Protein AF-A0A2N2IG81-F1 (afdb_monomer_lite)

Foldseek 3Di:
DQALPPPPDDDDDDPAAAEDDDQPWDKDFDQWDDPVDTDDDADDVGDDDKDKFFAPQLLQWLELDPPPTDGHCVVQVSLPRVNPRYRDLVSQQVHFPVVSPVVRHDHVPDPDDRTGSNSVVSSSRQRRIHIPVNIGGPDMGTD

Secondary structure (DSSP, 8-state):
---TT-TTS--PPPS--B--------EEEES-B-SS-BS----TT------EEE-GGGGGBSBSSSSS--B--HHHHTT-SS-SSB--HHHHHHSBGGGS-TTT-B-TT-SS---BHHHHHHHHHTTSEEETTTBB-SEEEE-

Radius of gyration: 17.75 Å; chains: 1; bounding box: 44×29×53 Å

pLDDT: mean 87.63, std 7.54, range [52.94, 96.69]

Structure (mmCIF, N/CA/C/O backbone):
data_AF-A0A2N2IG81-F1
#
_entry.id   AF-A0A2N2IG81-F1
#
loop_
_atom_site.group_PDB
_atom_site.id
_atom_site.type_symbol
_atom_site.label_atom_id
_atom_site.label_alt_id
_atom_site.label_comp_id
_atom_site.label_asym_id
_atom_site.label_entity_id
_atom_site.label_seq_id
_atom_site.pdbx_PDB_ins_code
_atom_site.Cartn_x
_atom_site.Cartn_y
_atom_site.Cartn_z
_atom_site.occupancy
_atom_site.B_iso_or_equiv
_atom_site.auth_seq_id
_atom_site.auth_comp_id
_atom_site.auth_asym_id
_atom_site.auth_atom_id
_atom_site.pdbx_PDB_model_num
ATOM 1 N N . THR A 1 1 ? 18.544 -12.019 -14.793 1.00 52.94 1 THR A N 1
ATOM 2 C CA . THR A 1 1 ? 17.739 -11.239 -13.840 1.00 52.94 1 THR A CA 1
ATOM 3 C C . THR A 1 1 ? 17.081 -10.150 -14.646 1.00 52.94 1 THR A C 1
ATOM 5 O O . THR A 1 1 ? 17.808 -9.383 -15.263 1.00 52.94 1 THR A O 1
ATOM 8 N N . ALA A 1 2 ? 15.756 -10.167 -14.773 1.00 64.81 2 ALA A N 1
ATOM 9 C CA . ALA A 1 2 ? 15.032 -9.052 -15.371 1.00 64.81 2 ALA A CA 1
ATOM 10 C C . ALA A 1 2 ? 15.057 -7.924 -14.334 1.00 64.81 2 ALA A C 1
ATOM 12 O O . ALA A 1 2 ? 14.356 -7.992 -13.335 1.00 64.81 2 ALA A O 1
ATOM 13 N N . ASP A 1 3 ? 15.986 -6.982 -14.477 1.00 76.81 3 ASP A N 1
ATOM 14 C CA . ASP A 1 3 ? 16.012 -5.789 -13.633 1.00 76.81 3 ASP A CA 1
ATOM 15 C C . ASP A 1 3 ? 14.983 -4.804 -14.210 1.00 76.81 3 ASP A C 1
ATOM 17 O O . ASP A 1 3 ? 15.117 -4.413 -15.372 1.00 76.81 3 ASP A O 1
ATOM 21 N N . PRO A 1 4 ? 13.935 -4.412 -13.468 1.00 78.25 4 PRO A N 1
ATOM 22 C CA . PRO A 1 4 ? 12.956 -3.440 -13.956 1.00 78.25 4 PRO A CA 1
ATOM 23 C C . PRO A 1 4 ? 13.548 -2.049 -14.204 1.00 78.25 4 PRO A C 1
ATOM 25 O O . PRO A 1 4 ? 12.948 -1.261 -14.928 1.00 78.25 4 PRO A O 1
ATOM 28 N N . ALA A 1 5 ? 14.727 -1.744 -13.658 1.00 74.94 5 ALA A N 1
ATOM 29 C CA . ALA A 1 5 ? 15.460 -0.523 -13.969 1.00 74.94 5 ALA A CA 1
ATOM 30 C C . ALA A 1 5 ? 16.376 -0.651 -15.203 1.00 74.94 5 ALA A C 1
ATOM 32 O O . ALA A 1 5 ? 17.011 0.339 -15.577 1.00 74.94 5 ALA A O 1
ATOM 33 N N . ASP A 1 6 ? 16.474 -1.828 -15.837 1.00 81.62 6 ASP A N 1
ATOM 34 C CA . ASP A 1 6 ? 17.322 -2.028 -17.014 1.00 81.62 6 ASP A CA 1
ATOM 35 C C . ASP A 1 6 ? 16.766 -1.245 -18.219 1.00 81.62 6 ASP A C 1
ATOM 37 O O . ASP A 1 6 ? 15.700 -1.585 -18.736 1.00 81.62 6 ASP A O 1
ATOM 41 N N . PRO A 1 7 ? 17.485 -0.231 -18.741 1.00 76.69 7 PRO A N 1
ATOM 42 C CA . PRO A 1 7 ? 17.032 0.526 -19.905 1.00 76.69 7 PRO A CA 1
ATOM 43 C C . PRO A 1 7 ? 16.977 -0.312 -21.192 1.00 76.69 7 PRO A C 1
ATOM 45 O O . PRO A 1 7 ? 16.410 0.141 -22.186 1.00 76.69 7 PRO A O 1
ATOM 48 N N . ALA A 1 8 ? 17.596 -1.497 -21.214 1.00 83.00 8 ALA A N 1
ATOM 49 C CA . ALA A 1 8 ? 17.497 -2.446 -22.316 1.00 83.00 8 ALA A CA 1
ATOM 50 C C . ALA A 1 8 ? 16.248 -3.339 -22.228 1.00 83.00 8 ALA A C 1
ATOM 52 O O . ALA A 1 8 ? 15.935 -4.016 -23.214 1.00 83.00 8 ALA A O 1
ATOM 53 N N . ARG A 1 9 ? 15.525 -3.344 -21.096 1.00 80.94 9 ARG A N 1
ATOM 54 C CA . ARG A 1 9 ? 14.264 -4.079 -20.961 1.00 80.94 9 ARG A CA 1
ATOM 55 C C . ARG A 1 9 ? 13.219 -3.455 -21.897 1.00 80.94 9 ARG A C 1
ATOM 57 O O . ARG A 1 9 ? 12.996 -2.243 -21.845 1.00 80.94 9 ARG A O 1
ATOM 64 N N . PRO A 1 10 ? 12.582 -4.239 -22.783 1.00 80.50 10 PRO A N 1
ATOM 65 C CA . PRO A 1 10 ? 11.546 -3.711 -23.658 1.00 80.50 10 PRO A CA 1
ATOM 66 C C . PRO A 1 10 ? 10.343 -3.249 -22.830 1.00 80.50 10 PRO A C 1
ATOM 68 O O . PRO A 1 10 ? 9.830 -3.990 -21.998 1.00 80.50 10 PRO A O 1
ATOM 71 N N . CYS A 1 11 ? 9.869 -2.025 -23.073 1.00 79.56 11 CYS A N 1
ATOM 72 C CA . CYS A 1 11 ? 8.620 -1.561 -22.480 1.00 79.56 11 CYS A CA 1
ATOM 73 C C . CYS A 1 11 ? 7.440 -2.240 -23.183 1.00 79.56 11 CYS A C 1
ATOM 75 O O . CYS A 1 11 ? 7.124 -1.908 -24.330 1.00 79.56 11 CYS A O 1
ATOM 77 N N . THR A 1 12 ? 6.773 -3.151 -22.482 1.00 81.88 12 THR A N 1
ATOM 78 C CA . THR A 1 12 ? 5.536 -3.786 -22.940 1.00 81.88 12 THR A CA 1
ATOM 79 C C . THR A 1 12 ? 4.352 -3.151 -22.219 1.00 81.88 12 THR A C 1
ATOM 81 O O . THR A 1 12 ? 4.376 -2.953 -21.009 1.00 81.88 12 THR A O 1
ATOM 84 N N . ALA A 1 13 ? 3.310 -2.782 -22.964 1.00 83.81 13 ALA A N 1
ATOM 85 C CA . ALA A 1 13 ? 2.102 -2.240 -22.356 1.00 83.81 13 ALA A CA 1
ATOM 86 C C . ALA A 1 13 ? 1.301 -3.363 -21.681 1.00 83.81 13 ALA A C 1
ATOM 88 O O . ALA A 1 13 ? 0.878 -4.298 -22.359 1.00 83.81 13 ALA A O 1
ATOM 89 N N . ALA A 1 14 ? 1.035 -3.224 -20.383 1.00 85.38 14 ALA A N 1
ATOM 90 C CA . ALA A 1 14 ? 0.070 -4.045 -19.660 1.00 85.38 14 ALA A CA 1
ATOM 91 C C . ALA A 1 14 ? -1.278 -3.310 -19.590 1.00 85.38 14 ALA A C 1
ATOM 93 O O . ALA A 1 14 ? -1.349 -2.159 -19.154 1.00 85.38 14 ALA A O 1
ATOM 94 N N . SER A 1 15 ? -2.352 -3.950 -20.056 1.00 85.94 15 SER A N 1
ATOM 95 C CA . SER A 1 15 ? -3.722 -3.416 -19.948 1.00 85.94 15 SER A CA 1
ATOM 96 C C . SER A 1 15 ? -4.460 -3.904 -18.704 1.00 85.94 15 SER A C 1
ATOM 98 O O . SER A 1 15 ? -5.482 -3.332 -18.332 1.00 85.94 15 SER A O 1
ATOM 100 N N . GLU A 1 16 ? -3.957 -4.974 -18.101 1.00 89.06 16 GLU A N 1
ATOM 101 C CA . GLU A 1 16 ? -4.470 -5.621 -16.904 1.00 89.06 16 GLU A CA 1
ATOM 102 C C . GLU A 1 16 ? -3.281 -6.168 -16.117 1.00 89.06 16 GLU A C 1
ATOM 104 O O . GLU A 1 16 ? -2.205 -6.382 -16.675 1.00 89.06 16 GLU A O 1
ATOM 109 N N . LEU A 1 17 ? -3.490 -6.327 -14.820 1.00 88.25 17 LEU A N 1
ATOM 110 C CA . LEU A 1 17 ? -2.533 -6.852 -13.871 1.00 88.25 17 LEU A CA 1
ATOM 111 C C . LEU A 1 17 ? -3.342 -7.532 -12.774 1.00 88.25 17 LEU A C 1
ATOM 113 O O . LEU A 1 17 ? -4.301 -6.935 -12.264 1.00 88.25 17 LEU A O 1
ATOM 117 N N . SER A 1 18 ? -2.954 -8.734 -12.391 1.00 94.25 18 SER A N 1
ATOM 118 C CA . SER A 1 18 ? -3.561 -9.448 -11.277 1.00 94.25 18 SER A CA 1
ATOM 119 C C . SER A 1 18 ? -2.557 -9.694 -10.161 1.00 94.25 18 SER A C 1
ATOM 121 O O . SER A 1 18 ? -1.342 -9.586 -10.311 1.00 94.25 18 SER A O 1
ATOM 123 N N . ALA A 1 19 ? -3.109 -9.883 -8.969 1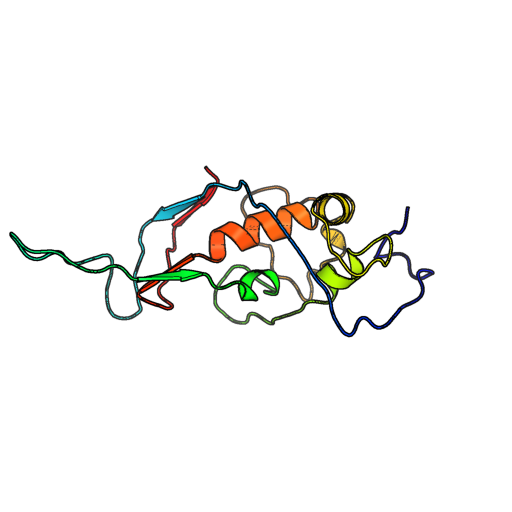.00 92.69 19 ALA A N 1
ATOM 124 C CA . ALA A 1 19 ? -2.355 -10.147 -7.764 1.00 92.69 19 ALA A CA 1
ATOM 125 C C . ALA A 1 19 ? -3.246 -10.923 -6.796 1.00 92.69 19 ALA A C 1
ATOM 127 O O . ALA A 1 19 ? -4.357 -10.493 -6.464 1.00 92.69 19 ALA A O 1
ATOM 128 N N . ALA A 1 20 ? -2.735 -12.044 -6.298 1.00 93.12 20 ALA A N 1
ATOM 129 C CA . ALA A 1 20 ? -3.355 -12.832 -5.242 1.00 93.12 20 ALA A CA 1
ATOM 130 C C . ALA A 1 20 ? -2.387 -12.943 -4.060 1.00 93.12 20 ALA A C 1
ATOM 132 O O . ALA A 1 20 ? -1.659 -13.923 -3.909 1.00 93.12 20 ALA A O 1
ATOM 133 N N . TRP A 1 21 ? -2.346 -11.901 -3.228 1.00 91.12 21 TRP A N 1
ATOM 134 C CA . TRP A 1 21 ? -1.422 -11.837 -2.099 1.00 91.12 21 TRP A CA 1
ATOM 135 C C . TRP A 1 21 ? -2.083 -12.267 -0.796 1.00 91.12 21 TRP A C 1
ATOM 137 O O . TRP A 1 21 ? -3.043 -11.653 -0.328 1.00 91.12 21 TRP A O 1
ATOM 147 N N . GLU A 1 22 ? -1.492 -13.264 -0.147 1.00 89.88 22 GLU A N 1
ATOM 148 C CA . GLU A 1 22 ? -1.645 -13.434 1.292 1.00 89.88 22 GLU A CA 1
ATOM 149 C C . GLU A 1 22 ? -0.626 -12.524 1.981 1.00 89.88 22 GLU A C 1
ATOM 151 O O . GLU A 1 22 ? 0.580 -12.684 1.811 1.00 89.88 22 GLU A O 1
ATOM 156 N N . LEU A 1 23 ? -1.110 -11.537 2.736 1.00 82.06 23 LEU A N 1
ATOM 157 C CA . LEU A 1 23 ? -0.276 -10.544 3.414 1.00 82.06 23 LEU A CA 1
ATOM 158 C C . LEU A 1 23 ? -0.268 -10.841 4.923 1.00 82.06 23 LEU A C 1
ATOM 160 O O . LEU A 1 23 ? -1.105 -10.303 5.652 1.00 82.06 23 LEU A O 1
ATOM 164 N N . PRO A 1 24 ? 0.635 -11.703 5.431 1.00 78.19 24 PRO A N 1
ATOM 165 C CA . PRO A 1 24 ? 0.685 -12.086 6.840 1.00 78.19 24 PRO A CA 1
ATOM 166 C C . PRO A 1 24 ? 1.386 -11.008 7.681 1.00 78.19 24 PRO A C 1
ATOM 168 O O . PRO A 1 24 ? 2.302 -11.302 8.445 1.00 78.19 24 PRO A O 1
ATOM 171 N N . PHE A 1 25 ? 0.990 -9.747 7.514 1.00 79.19 25 PHE A N 1
ATOM 172 C CA . PHE A 1 25 ? 1.598 -8.595 8.176 1.00 79.19 25 PHE A CA 1
ATOM 173 C C . PHE A 1 25 ? 0.633 -8.071 9.238 1.00 79.19 25 PHE A C 1
ATOM 175 O O . PHE A 1 25 ? -0.170 -7.177 8.957 1.00 79.19 25 PHE A O 1
ATOM 182 N N . PRO A 1 26 ? 0.636 -8.660 10.448 1.00 82.75 26 PRO A N 1
ATOM 183 C CA . PRO A 1 26 ? -0.198 -8.159 11.520 1.00 82.75 26 PRO A CA 1
ATOM 184 C C . PRO A 1 26 ? 0.248 -6.738 11.874 1.00 82.75 26 PRO A C 1
ATOM 186 O O . PRO A 1 26 ? 1.434 -6.409 11.887 1.00 82.75 26 PRO A O 1
ATOM 189 N N . SER A 1 27 ? -0.723 -5.880 12.159 1.00 83.25 27 SER A N 1
ATOM 190 C CA . SER A 1 27 ? -0.469 -4.497 12.544 1.00 83.25 27 SER A CA 1
ATOM 191 C C . SER A 1 27 ? -1.423 -4.067 13.638 1.00 83.25 27 SER A C 1
ATOM 193 O O . SER A 1 27 ? -2.570 -4.522 13.692 1.00 83.25 27 SER A O 1
ATOM 195 N N . ARG A 1 28 ? -0.966 -3.141 14.470 1.00 87.25 28 ARG A N 1
ATOM 196 C CA . ARG A 1 28 ? -1.778 -2.456 15.464 1.00 87.25 28 ARG A CA 1
ATOM 197 C C . ARG A 1 28 ? -2.009 -1.016 15.032 1.00 87.25 28 ARG A C 1
ATOM 199 O O . ARG A 1 28 ? -1.110 -0.364 14.507 1.00 87.25 28 ARG A O 1
ATOM 206 N N . ALA A 1 29 ? -3.225 -0.543 15.277 1.00 86.62 29 ALA A N 1
ATOM 207 C CA . ALA A 1 29 ? -3.619 0.838 15.072 1.00 86.62 29 ALA A CA 1
ATOM 208 C C . ALA A 1 29 ? -4.203 1.403 16.373 1.00 86.62 29 ALA A C 1
ATOM 210 O O . ALA A 1 29 ? -5.016 0.738 17.017 1.00 86.62 29 ALA A O 1
ATOM 211 N N . ASP A 1 30 ? -3.803 2.618 16.742 1.00 88.75 30 ASP A N 1
ATOM 212 C CA . ASP A 1 30 ? -4.256 3.315 17.947 1.00 88.75 30 ASP A CA 1
ATOM 213 C C . ASP A 1 30 ? -4.610 4.780 17.651 1.00 88.75 30 ASP A C 1
ATOM 215 O O . ASP A 1 30 ? -4.273 5.339 16.603 1.00 88.75 30 ASP A O 1
ATOM 219 N N . GLY A 1 31 ? -5.341 5.402 18.583 1.00 89.31 31 GLY A N 1
ATOM 220 C CA . GLY A 1 31 ? -5.730 6.813 18.486 1.00 89.31 31 GLY A CA 1
ATOM 221 C C . GLY A 1 31 ? -6.722 7.117 17.359 1.00 89.31 31 GLY A C 1
ATOM 222 O O . GLY A 1 31 ? -6.768 8.247 16.880 1.00 89.31 31 GLY A O 1
ATOM 223 N N . CYS A 1 32 ? -7.481 6.117 16.903 1.00 91.25 32 CYS A N 1
ATOM 224 C CA . CYS A 1 32 ? -8.363 6.243 15.747 1.00 91.25 32 CYS A CA 1
ATOM 225 C C . CYS A 1 32 ? -9.449 7.314 15.927 1.00 91.25 32 CYS A C 1
ATOM 227 O O . CYS A 1 32 ? -10.046 7.442 17.000 1.00 91.25 32 CYS A O 1
ATOM 229 N N . GLY A 1 33 ? -9.748 8.043 14.855 1.00 91.62 33 GLY A N 1
ATOM 230 C CA . GLY A 1 33 ? -10.772 9.080 14.844 1.00 91.62 33 GLY A CA 1
ATOM 231 C C . GLY A 1 33 ? -11.151 9.528 13.437 1.00 91.62 33 GLY A C 1
ATOM 232 O O . GLY A 1 33 ? -10.536 9.141 12.446 1.00 91.62 33 GLY A O 1
ATOM 233 N N . THR A 1 34 ? -12.187 10.350 13.363 1.00 90.19 34 THR A N 1
ATOM 234 C CA . THR A 1 34 ? -12.592 11.091 12.166 1.00 90.19 34 THR A CA 1
ATOM 235 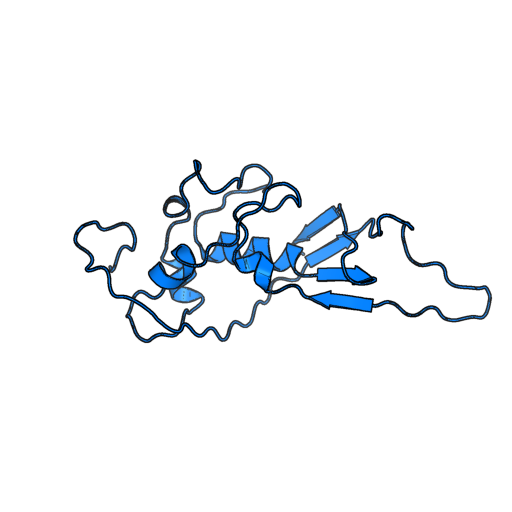C C . THR A 1 34 ? -12.365 12.587 12.397 1.00 90.19 34 THR A C 1
ATOM 237 O O . THR A 1 34 ? -11.975 13.004 13.487 1.00 90.19 34 THR A O 1
ATOM 240 N N . GLU A 1 35 ? -12.686 13.417 11.406 1.00 85.81 35 GLU A N 1
ATOM 241 C CA . GLU A 1 35 ? -12.735 14.880 11.569 1.00 85.81 35 GLU A CA 1
ATOM 242 C C . GLU A 1 35 ? -13.742 15.346 12.642 1.00 85.81 35 GLU A C 1
ATOM 244 O O . GLU A 1 35 ? -13.692 16.488 13.095 1.00 85.81 35 GLU A O 1
ATOM 249 N N . LEU A 1 36 ? -14.687 14.484 13.035 1.00 86.81 36 LEU A N 1
ATOM 250 C CA . LEU A 1 36 ? -15.793 14.830 13.930 1.00 86.81 36 LEU A CA 1
ATOM 251 C C . LEU A 1 36 ? -15.669 14.208 15.325 1.00 86.81 36 LEU A C 1
ATOM 253 O O . LEU A 1 36 ? -16.273 14.716 16.269 1.00 86.81 36 LEU A O 1
ATOM 257 N N . GLU A 1 37 ? -14.926 13.110 15.470 1.00 87.19 37 GLU A N 1
ATOM 258 C CA . GLU A 1 37 ? -14.872 12.346 16.719 1.00 87.19 37 GLU A CA 1
ATOM 259 C C . GLU A 1 37 ? -13.550 11.598 16.904 1.00 87.19 37 GLU A C 1
ATOM 261 O O . GLU A 1 37 ? -12.940 11.117 15.951 1.00 87.19 37 GLU A O 1
ATOM 266 N N . THR A 1 38 ? -13.123 11.455 18.158 1.00 88.25 38 THR A N 1
ATOM 267 C CA . THR A 1 38 ? -12.006 10.586 18.548 1.00 88.25 38 THR A CA 1
ATOM 268 C C . THR A 1 38 ? -12.548 9.346 19.248 1.00 88.25 38 THR A C 1
ATOM 270 O O . THR A 1 38 ? -13.271 9.454 20.240 1.00 88.25 38 THR A O 1
ATOM 273 N N . GLY A 1 39 ? -12.147 8.167 18.774 1.00 87.94 39 GLY A N 1
ATOM 274 C CA . GLY A 1 39 ? -12.559 6.880 19.324 1.00 87.94 39 GLY A CA 1
ATOM 275 C C . GLY A 1 39 ? -14.048 6.569 19.147 1.00 87.94 39 GLY A C 1
ATOM 276 O O . GLY A 1 39 ? -14.772 7.251 18.430 1.00 87.94 39 GLY A O 1
ATOM 277 N N . LEU A 1 40 ? -14.499 5.501 19.813 1.00 88.62 40 LEU A N 1
ATOM 278 C CA . LEU A 1 40 ? -15.875 5.005 19.751 1.00 88.62 40 LEU A CA 1
ATOM 279 C C . LEU A 1 40 ? -16.629 5.316 21.049 1.00 88.62 40 LEU A C 1
ATOM 281 O O . LEU A 1 40 ? -16.249 4.840 22.120 1.00 88.62 40 LEU A O 1
ATOM 285 N N . THR A 1 41 ? -17.750 6.030 20.951 1.00 89.31 41 THR A N 1
ATOM 286 C CA . THR A 1 41 ? -18.645 6.243 22.099 1.00 89.31 41 THR A CA 1
ATOM 287 C C . THR A 1 41 ? -19.601 5.061 22.264 1.00 89.31 41 THR A C 1
ATOM 289 O O . THR A 1 41 ? -20.431 4.805 21.394 1.00 89.31 41 THR A O 1
ATOM 292 N N . VAL A 1 42 ? -19.527 4.362 23.403 1.00 92.62 42 VAL A N 1
ATOM 293 C CA . VAL A 1 42 ? -20.445 3.264 23.757 1.00 92.62 42 VAL A CA 1
ATOM 294 C C . VAL A 1 42 ? -21.390 3.718 24.878 1.00 92.62 42 VAL A C 1
ATOM 296 O O . VAL A 1 42 ? -20.917 4.026 25.974 1.00 92.62 42 VAL A O 1
ATOM 299 N N . PRO A 1 43 ? -22.716 3.771 24.651 1.00 93.44 43 PRO A N 1
ATOM 300 C CA . PRO A 1 43 ? -23.673 4.132 25.696 1.00 93.44 43 PRO A CA 1
ATOM 301 C C . PRO A 1 43 ? -23.669 3.137 26.865 1.00 93.44 43 PRO A C 1
ATOM 303 O O . PRO A 1 43 ? -23.475 1.937 26.668 1.00 93.44 43 PRO A O 1
ATOM 306 N N . SER A 1 44 ? -23.952 3.613 28.082 1.00 96.44 44 SER A N 1
ATOM 307 C CA . SER A 1 44 ? -24.074 2.739 29.259 1.00 96.44 44 SER A CA 1
ATOM 308 C C . SER A 1 44 ? -25.178 1.696 29.056 1.00 96.44 44 SER A C 1
ATOM 310 O O . SER A 1 44 ? -26.319 2.046 28.755 1.00 96.44 44 SER A O 1
ATOM 312 N N . GLY A 1 45 ? -24.826 0.415 29.194 1.00 96.69 45 GLY A N 1
ATOM 313 C CA . GLY A 1 45 ? -25.730 -0.709 28.928 1.00 96.69 45 GLY A CA 1
ATOM 314 C C . GLY A 1 45 ? -26.091 -0.905 27.450 1.00 96.69 45 GLY A C 1
ATOM 315 O O . GLY A 1 45 ? -26.970 -1.710 27.151 1.00 96.69 45 GLY A O 1
ATOM 316 N N . GLY A 1 46 ? -25.449 -0.172 26.537 1.00 95.38 46 GLY A N 1
ATOM 317 C CA . GLY A 1 46 ? -25.703 -0.218 25.103 1.00 95.38 46 GLY A CA 1
ATOM 318 C C . GLY A 1 46 ? -24.566 -0.847 24.302 1.00 95.38 46 GLY A C 1
ATOM 319 O O . GLY A 1 46 ? -23.566 -1.328 24.831 1.00 95.38 46 GLY A O 1
ATOM 320 N N . THR A 1 47 ? -24.733 -0.808 22.985 1.00 95.56 47 THR A N 1
ATOM 321 C CA . THR A 1 47 ? -23.742 -1.240 21.997 1.00 95.56 47 THR A CA 1
ATOM 322 C C . THR A 1 47 ? -23.489 -0.110 21.011 1.00 95.56 47 THR A C 1
ATOM 324 O O . THR A 1 47 ? -24.407 0.651 20.705 1.00 95.56 47 THR A O 1
ATOM 327 N N . ALA A 1 48 ? -22.279 -0.041 20.464 1.00 92.00 48 ALA A N 1
ATOM 328 C CA . ALA A 1 48 ? -21.955 0.839 19.349 1.00 92.00 48 ALA A CA 1
ATOM 329 C C . ALA A 1 48 ? -21.425 0.012 18.176 1.00 92.00 48 ALA A C 1
ATOM 331 O O . ALA A 1 48 ? -20.730 -0.986 18.375 1.00 92.00 48 ALA A O 1
ATOM 332 N N . ALA A 1 49 ? -21.770 0.423 16.958 1.00 91.69 49 ALA A N 1
ATOM 333 C CA . ALA A 1 49 ? -21.244 -0.187 15.748 1.00 91.69 49 ALA A CA 1
ATOM 334 C C . ALA A 1 49 ? -19.928 0.491 15.349 1.00 91.69 49 ALA A C 1
ATOM 336 O O . ALA A 1 49 ? -19.811 1.716 15.389 1.00 91.69 49 ALA A O 1
ATOM 337 N N . VAL A 1 50 ? -18.959 -0.317 14.926 1.00 88.06 50 VAL A N 1
ATOM 338 C CA . VAL A 1 50 ? -17.720 0.151 14.299 1.00 88.06 50 VAL A CA 1
ATOM 339 C C . VAL A 1 50 ? -17.764 -0.243 12.835 1.00 88.06 50 VAL A C 1
ATOM 341 O O . VAL A 1 50 ? -18.020 -1.405 12.517 1.00 88.06 50 VAL A O 1
ATOM 344 N N . LYS A 1 51 ? -17.479 0.707 11.946 1.00 90.44 51 LYS A N 1
ATOM 345 C CA . LYS A 1 51 ? -17.183 0.412 10.547 1.00 90.44 51 LYS A CA 1
ATOM 346 C C . LYS A 1 51 ? -15.670 0.392 10.357 1.00 90.44 51 LYS A C 1
ATOM 348 O O . LYS A 1 51 ? -15.013 1.409 10.563 1.00 90.44 51 LYS A O 1
ATOM 353 N N . LEU A 1 52 ? -15.144 -0.757 9.947 1.00 89.19 52 LEU A N 1
ATOM 354 C CA . LEU A 1 52 ? -13.783 -0.881 9.431 1.00 89.19 52 LEU A CA 1
ATOM 355 C C . LEU A 1 52 ? -13.850 -0.882 7.905 1.00 89.19 52 LEU A C 1
ATOM 357 O O . LEU A 1 52 ? -14.618 -1.652 7.325 1.00 89.19 52 LEU A O 1
ATOM 361 N N . THR A 1 53 ? -13.065 -0.019 7.268 1.00 91.75 53 THR A N 1
ATOM 362 C CA . THR A 1 53 ? -12.953 0.058 5.805 1.00 91.75 53 THR A CA 1
ATOM 363 C C . THR A 1 53 ? -11.534 -0.295 5.393 1.00 91.75 53 THR A C 1
ATOM 365 O O . THR A 1 53 ? -10.586 0.119 6.054 1.00 91.75 53 THR A O 1
ATOM 368 N N . ILE A 1 54 ? -11.381 -1.044 4.304 1.00 89.25 54 ILE A N 1
ATOM 369 C CA . ILE A 1 54 ? -10.078 -1.370 3.719 1.00 89.25 54 ILE A CA 1
ATOM 370 C C . ILE A 1 54 ? -9.958 -0.638 2.384 1.00 89.25 54 ILE A C 1
ATOM 372 O O . ILE A 1 54 ? -10.777 -0.847 1.490 1.00 89.25 54 ILE A O 1
ATOM 376 N N . HIS A 1 55 ? -8.936 0.203 2.257 1.00 91.56 55 HIS A N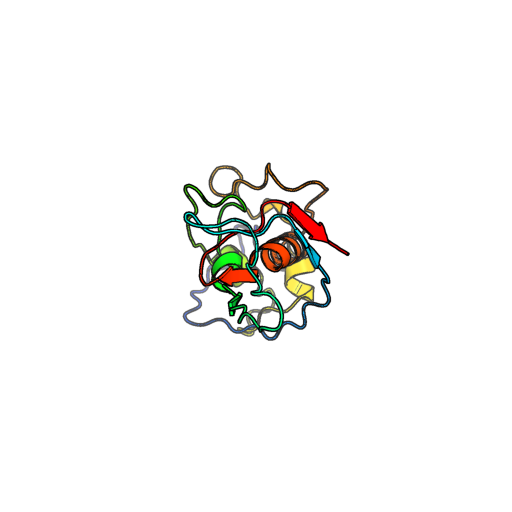 1
ATOM 377 C CA . HIS A 1 55 ? -8.651 0.991 1.060 1.00 91.56 55 HIS A CA 1
ATOM 378 C C . HIS A 1 55 ? -7.464 0.397 0.305 1.00 91.56 55 HIS A C 1
ATOM 380 O O . HIS A 1 55 ? -6.316 0.743 0.567 1.00 91.56 55 HIS A O 1
ATOM 386 N N . ALA A 1 56 ? -7.728 -0.522 -0.628 1.00 89.56 56 ALA A N 1
ATOM 387 C CA . ALA A 1 56 ? -6.669 -1.162 -1.415 1.00 89.56 56 ALA A CA 1
ATOM 388 C C . ALA A 1 56 ? -5.914 -0.179 -2.334 1.00 89.56 56 ALA A C 1
ATOM 390 O O . ALA A 1 56 ? -4.800 -0.470 -2.756 1.00 89.56 56 ALA A O 1
ATOM 391 N N . ASP A 1 57 ? -6.465 1.009 -2.612 1.00 91.31 57 ASP A N 1
ATOM 392 C CA . ASP A 1 57 ? -5.799 2.025 -3.434 1.00 91.31 57 ASP A CA 1
ATOM 393 C C . ASP A 1 57 ? -4.533 2.609 -2.789 1.00 91.31 57 ASP A C 1
ATOM 395 O O . ASP A 1 57 ? -3.725 3.227 -3.479 1.00 91.31 57 ASP A O 1
ATOM 399 N N . HIS A 1 58 ? -4.320 2.358 -1.497 1.00 91.31 58 HIS A N 1
ATOM 400 C CA . HIS A 1 58 ? -3.097 2.703 -0.774 1.00 91.31 58 HIS A CA 1
ATOM 401 C C . HIS A 1 58 ? -1.848 1.987 -1.301 1.00 91.31 58 HIS A C 1
ATOM 403 O O . HIS A 1 58 ? -0.751 2.520 -1.154 1.00 91.31 58 HIS A O 1
ATOM 409 N N . PHE A 1 59 ? -1.993 0.835 -1.968 1.00 92.00 59 PHE A N 1
ATOM 410 C CA . PHE A 1 59 ? -0.878 0.200 -2.684 1.00 92.00 59 PHE A CA 1
ATOM 411 C C . PHE A 1 59 ? -0.337 1.056 -3.832 1.00 92.00 59 PHE A C 1
ATOM 413 O O . PHE A 1 59 ? 0.742 0.779 -4.339 1.00 92.00 59 PHE A O 1
ATOM 420 N N . PHE A 1 60 ? -1.071 2.087 -4.253 1.00 93.19 60 PHE A N 1
ATOM 421 C CA . PHE A 1 60 ? -0.679 2.954 -5.359 1.00 93.19 60 PHE A CA 1
ATOM 422 C C . PHE A 1 60 ? -0.157 4.311 -4.883 1.00 93.19 60 PHE A C 1
ATOM 424 O O . PHE A 1 60 ? 0.144 5.169 -5.710 1.00 93.19 60 PHE A O 1
ATOM 431 N N . PHE A 1 61 ? -0.098 4.567 -3.574 1.00 93.31 61 PHE A N 1
ATOM 432 C CA . PHE A 1 61 ? 0.179 5.906 -3.062 1.00 93.31 61 PHE A CA 1
ATOM 433 C C . PHE A 1 61 ? 1.656 6.266 -3.154 1.00 93.31 61 PHE A C 1
ATOM 435 O O . PHE A 1 61 ? 2.537 5.539 -2.703 1.00 93.31 61 PHE A O 1
ATOM 442 N N . THR A 1 62 ? 1.931 7.472 -3.638 1.00 93.00 62 THR A N 1
ATOM 443 C CA . THR A 1 62 ? 3.293 8.012 -3.650 1.00 93.00 62 THR A CA 1
ATOM 444 C C . THR A 1 62 ? 3.811 8.426 -2.272 1.00 93.00 62 THR A C 1
ATOM 446 O O . THR A 1 62 ? 4.996 8.708 -2.138 1.00 93.00 62 THR A O 1
ATOM 449 N N . ALA A 1 63 ? 2.965 8.477 -1.242 1.00 89.00 63 ALA A N 1
ATOM 450 C CA . ALA A 1 63 ? 3.370 8.782 0.126 1.00 89.00 63 ALA A CA 1
ATOM 451 C C . ALA A 1 63 ? 2.434 8.116 1.141 1.00 89.00 63 ALA A C 1
ATOM 453 O O . ALA A 1 63 ? 1.253 7.908 0.868 1.00 89.00 63 ALA A O 1
ATOM 454 N N . PHE A 1 64 ? 2.941 7.847 2.346 1.00 82.06 64 PHE A N 1
ATOM 455 C CA . PHE A 1 64 ? 2.151 7.232 3.423 1.00 82.06 64 PHE A CA 1
ATOM 456 C C . PHE A 1 64 ? 1.439 8.243 4.335 1.00 82.06 64 PHE A C 1
ATOM 458 O O . PHE A 1 64 ? 0.656 7.848 5.199 1.00 82.06 64 PHE A O 1
ATOM 465 N N . ARG A 1 65 ? 1.668 9.551 4.141 1.00 72.38 65 ARG A N 1
ATOM 466 C CA . ARG A 1 65 ? 0.872 10.618 4.769 1.00 72.38 65 ARG A CA 1
ATOM 467 C C . ARG A 1 65 ? -0.234 11.098 3.832 1.00 72.38 65 ARG A C 1
ATOM 469 O O . ARG A 1 65 ? -0.040 11.206 2.631 1.00 72.38 65 ARG A O 1
ATOM 476 N N . HIS A 1 66 ? -1.387 11.427 4.414 1.00 64.38 66 HIS A N 1
ATOM 477 C CA . HIS A 1 66 ? -2.658 11.652 3.713 1.00 64.38 66 HIS A CA 1
ATOM 478 C C . HIS A 1 66 ? -2.746 12.918 2.834 1.00 64.38 66 HIS A C 1
ATOM 480 O O . HIS A 1 66 ? -3.784 13.153 2.219 1.00 64.38 66 HIS A O 1
ATOM 486 N N . THR A 1 67 ? -1.706 13.750 2.746 1.00 66.69 67 THR A N 1
ATOM 487 C CA . THR A 1 67 ? -1.748 14.993 1.961 1.00 66.69 67 THR A CA 1
ATOM 488 C C . THR A 1 67 ? -0.866 14.902 0.717 1.00 66.69 67 THR A C 1
ATOM 490 O O . THR A 1 67 ? 0.303 14.545 0.794 1.00 66.69 67 THR A O 1
ATOM 493 N N . GLY A 1 68 ? -1.427 15.255 -0.446 1.00 69.69 68 GLY A N 1
ATOM 494 C CA . GLY A 1 68 ? -0.668 15.362 -1.701 1.00 69.69 68 GLY A CA 1
ATOM 495 C C . GLY A 1 68 ? -0.312 14.036 -2.384 1.00 69.69 68 GLY A C 1
ATOM 496 O O . GLY A 1 68 ? 0.569 14.025 -3.241 1.00 69.69 68 GLY A O 1
ATOM 497 N N . VAL A 1 69 ? -0.980 12.931 -2.036 1.00 86.25 69 VAL A N 1
ATOM 498 C CA . VAL A 1 69 ? -0.734 11.617 -2.653 1.00 86.25 69 VAL A CA 1
ATOM 499 C C . VAL A 1 69 ? -1.203 11.571 -4.108 1.00 86.25 69 VAL A C 1
ATOM 501 O O . VAL A 1 69 ? -2.303 12.011 -4.445 1.00 86.25 69 VAL A O 1
ATOM 504 N N . THR A 1 70 ? -0.371 10.997 -4.975 1.00 92.06 70 THR A N 1
ATOM 505 C CA . THR A 1 70 ? -0.766 10.554 -6.318 1.00 92.06 70 THR A CA 1
ATOM 506 C C . THR A 1 70 ? -0.886 9.034 -6.311 1.00 92.06 70 THR A C 1
ATOM 508 O O . THR A 1 70 ? -0.194 8.365 -5.546 1.00 92.06 70 THR A O 1
ATOM 511 N N . ARG A 1 71 ? -1.774 8.489 -7.147 1.00 92.81 71 ARG A N 1
ATOM 512 C CA . ARG A 1 71 ? -1.919 7.043 -7.340 1.00 92.81 71 ARG A CA 1
ATOM 513 C C . ARG A 1 71 ? -1.167 6.618 -8.597 1.00 92.81 71 ARG A C 1
ATOM 515 O O . ARG A 1 71 ? -1.538 7.054 -9.685 1.00 92.81 71 ARG A O 1
ATOM 522 N N . LEU A 1 72 ? -0.131 5.798 -8.452 1.00 93.75 72 LEU A N 1
ATOM 523 C CA . LEU A 1 72 ? 0.683 5.255 -9.541 1.00 93.75 72 LEU A CA 1
ATOM 524 C C . LEU A 1 72 ? 0.778 3.735 -9.405 1.00 93.75 72 LEU A C 1
ATOM 526 O O . LEU A 1 72 ? 0.972 3.234 -8.307 1.00 93.75 72 LEU A O 1
ATOM 530 N N . VAL A 1 73 ? 0.687 3.013 -10.521 1.00 91.69 73 VAL A N 1
ATOM 531 C CA . VAL A 1 73 ? 0.738 1.537 -10.542 1.00 91.69 73 VAL A CA 1
ATOM 532 C C . VAL A 1 73 ? 1.940 0.989 -11.318 1.00 91.69 73 VAL A C 1
ATOM 534 O O . VAL A 1 73 ? 2.272 -0.179 -11.176 1.00 91.69 73 VAL A O 1
ATOM 537 N N . GLN A 1 74 ? 2.633 1.831 -12.097 1.00 91.06 74 GLN A N 1
ATOM 538 C CA . GLN A 1 74 ? 3.703 1.387 -13.002 1.00 91.06 74 GLN A CA 1
ATOM 539 C C . GLN A 1 74 ? 4.803 0.594 -12.284 1.00 91.06 74 GLN A C 1
ATOM 541 O O . GLN A 1 74 ? 5.236 -0.423 -12.792 1.00 91.06 74 GLN A O 1
ATOM 546 N N . HIS A 1 75 ? 5.189 1.001 -11.073 1.00 91.25 75 HIS A N 1
ATOM 547 C CA . HIS A 1 75 ? 6.206 0.297 -10.289 1.00 91.25 75 HIS A CA 1
ATOM 548 C C . HIS A 1 75 ? 5.798 -1.128 -9.883 1.00 91.25 75 HIS A C 1
ATOM 550 O O . HIS A 1 75 ? 6.668 -1.969 -9.699 1.00 91.25 75 HIS A O 1
ATOM 556 N N . LEU A 1 76 ? 4.496 -1.395 -9.735 1.00 92.44 76 LEU A N 1
ATOM 557 C CA . LEU A 1 76 ? 3.981 -2.745 -9.515 1.00 92.44 76 LEU A CA 1
ATOM 558 C C . LEU A 1 76 ? 3.964 -3.513 -10.838 1.00 92.44 76 LEU A C 1
ATOM 560 O O . LEU A 1 76 ? 4.447 -4.631 -10.879 1.00 92.44 76 LEU A O 1
ATOM 564 N N . ILE A 1 77 ? 3.491 -2.896 -11.925 1.00 92.50 77 ILE A N 1
ATOM 565 C CA . ILE A 1 77 ? 3.499 -3.516 -13.263 1.00 92.50 77 ILE A CA 1
ATOM 566 C C . ILE A 1 77 ? 4.916 -3.935 -13.666 1.00 92.50 77 ILE A C 1
ATOM 568 O O . ILE A 1 77 ? 5.121 -5.054 -14.111 1.00 92.50 77 ILE A O 1
ATOM 572 N N . ASP A 1 78 ? 5.907 -3.067 -13.473 1.00 91.69 78 ASP A N 1
ATOM 573 C CA . ASP A 1 78 ? 7.298 -3.369 -13.817 1.00 91.69 78 ASP A CA 1
ATOM 574 C C . ASP A 1 78 ? 7.881 -4.486 -12.934 1.00 91.69 78 ASP A C 1
ATOM 576 O O . ASP A 1 78 ? 8.886 -5.098 -13.303 1.00 91.69 78 ASP A O 1
ATOM 580 N N . ALA A 1 79 ? 7.262 -4.754 -11.779 1.00 93.81 79 ALA A N 1
ATOM 581 C CA . ALA A 1 79 ? 7.637 -5.840 -10.889 1.00 93.81 79 ALA A CA 1
ATOM 582 C C . ALA A 1 79 ? 7.102 -7.207 -11.329 1.00 93.81 79 ALA A C 1
ATOM 584 O O . ALA A 1 79 ? 7.524 -8.183 -10.736 1.00 93.81 79 ALA A O 1
ATOM 585 N N . ASP A 1 80 ? 6.244 -7.304 -12.345 1.00 93.62 80 ASP A N 1
ATOM 586 C CA . ASP A 1 80 ? 6.013 -8.564 -13.062 1.00 93.62 80 ASP A CA 1
ATOM 587 C C . ASP A 1 80 ? 7.271 -8.854 -13.902 1.00 93.62 80 ASP A C 1
ATOM 589 O O . ASP A 1 80 ? 7.547 -8.190 -14.908 1.00 93.62 80 ASP A O 1
ATOM 593 N N . LEU A 1 81 ? 8.138 -9.736 -13.403 1.00 91.75 81 LEU A N 1
ATOM 594 C CA . LEU A 1 81 ? 9.482 -9.963 -13.937 1.00 91.75 81 LEU A CA 1
ATOM 595 C C . LEU A 1 81 ? 9.516 -11.053 -15.002 1.00 91.75 81 LEU A C 1
ATOM 597 O O . LEU A 1 81 ? 10.460 -11.069 -15.802 1.00 91.75 81 LEU A O 1
ATOM 601 N N . ASP A 1 82 ? 8.554 -11.970 -14.986 1.00 91.06 82 ASP A N 1
ATOM 602 C CA . ASP A 1 82 ? 8.427 -13.027 -15.988 1.00 91.06 82 ASP A CA 1
ATOM 603 C C . ASP A 1 82 ? 7.345 -12.758 -17.048 1.00 91.06 82 ASP A C 1
ATOM 605 O O . ASP A 1 82 ? 7.285 -13.491 -18.040 1.00 91.06 82 ASP A O 1
ATOM 609 N N . GLU A 1 83 ? 6.638 -11.630 -16.928 1.00 90.19 83 GLU A N 1
ATOM 610 C CA . GLU A 1 83 ? 5.659 -11.101 -17.882 1.00 90.19 83 GLU A CA 1
ATOM 611 C C . GLU A 1 83 ? 4.443 -12.026 -18.056 1.00 90.19 83 GLU A C 1
ATOM 613 O O . GLU A 1 83 ? 3.880 -12.132 -19.154 1.00 90.19 83 GLU A O 1
ATOM 618 N N . ASP A 1 84 ? 4.042 -12.717 -16.985 1.00 91.31 84 ASP A N 1
ATOM 619 C CA . ASP A 1 84 ? 2.894 -13.626 -16.982 1.00 91.31 84 ASP A CA 1
ATOM 620 C C . ASP A 1 84 ? 1.554 -12.944 -16.633 1.00 91.31 84 ASP A C 1
ATOM 622 O O . ASP A 1 84 ? 0.487 -13.539 -16.835 1.00 91.31 84 ASP A O 1
ATOM 626 N N . GLY A 1 85 ? 1.593 -11.671 -16.224 1.00 92.00 85 GLY A N 1
ATOM 627 C CA . GLY A 1 85 ? 0.436 -10.849 -15.874 1.00 92.00 85 GLY A CA 1
ATOM 628 C C . GLY A 1 85 ? 0.010 -10.931 -14.404 1.00 92.00 85 GLY A C 1
ATOM 629 O O . GLY A 1 85 ? -0.918 -10.213 -14.014 1.00 92.00 85 GLY A O 1
ATOM 630 N N . GLU A 1 86 ? 0.666 -11.753 -13.585 1.00 95.00 86 GLU A N 1
ATOM 631 C CA . GLU A 1 86 ? 0.415 -11.916 -12.155 1.00 95.00 86 GLU A CA 1
ATOM 632 C C . GLU A 1 86 ? 1.608 -11.418 -11.334 1.00 95.00 86 GLU A C 1
ATOM 634 O O . GLU A 1 86 ? 2.680 -12.005 -11.342 1.00 95.00 86 GLU A O 1
ATOM 639 N N . ILE A 1 87 ? 1.413 -10.396 -10.500 1.00 94.94 87 ILE A N 1
ATOM 640 C CA . ILE A 1 87 ? 2.479 -9.988 -9.577 1.00 94.94 87 ILE A CA 1
ATOM 641 C C . ILE A 1 87 ? 2.509 -10.920 -8.380 1.00 94.94 87 ILE A C 1
ATOM 643 O O . ILE A 1 87 ? 1.566 -10.980 -7.577 1.00 94.94 87 ILE A O 1
ATOM 647 N N . THR A 1 88 ? 3.659 -11.531 -8.149 1.00 95.44 88 THR A N 1
ATOM 648 C CA . THR A 1 88 ? 3.930 -12.340 -6.966 1.00 95.44 88 THR A CA 1
ATOM 649 C C . THR A 1 88 ? 4.703 -11.566 -5.892 1.00 95.44 88 THR A C 1
ATOM 651 O O . THR A 1 88 ? 5.441 -10.614 -6.150 1.00 95.44 88 THR A O 1
ATOM 654 N N . LEU A 1 89 ? 4.596 -12.013 -4.634 1.00 94.94 89 LEU A N 1
ATOM 655 C CA . LEU A 1 89 ? 5.428 -11.466 -3.552 1.00 94.94 89 LEU A CA 1
ATOM 656 C C . LEU A 1 89 ? 6.927 -11.726 -3.777 1.00 94.94 89 LEU A C 1
ATOM 658 O O . LEU A 1 89 ? 7.750 -10.958 -3.289 1.00 94.94 89 LEU A O 1
ATOM 662 N N . ALA A 1 90 ? 7.279 -12.804 -4.488 1.00 95.12 90 ALA A N 1
ATOM 663 C CA . ALA A 1 90 ? 8.667 -13.154 -4.777 1.00 95.12 90 ALA A CA 1
ATOM 664 C C . ALA A 1 90 ? 9.307 -12.160 -5.750 1.00 95.12 90 ALA A C 1
ATOM 666 O O . ALA A 1 90 ? 10.465 -11.786 -5.573 1.00 95.12 90 ALA A O 1
ATOM 667 N N . GLU A 1 91 ? 8.555 -11.694 -6.741 1.00 96.00 91 GLU A N 1
ATOM 668 C CA . GLU A 1 91 ? 9.049 -10.680 -7.663 1.00 96.00 91 GLU A CA 1
ATOM 669 C C . GLU A 1 91 ? 9.161 -9.315 -6.992 1.00 96.00 91 GLU A C 1
ATOM 671 O O . GLU A 1 91 ? 10.194 -8.663 -7.109 1.00 96.00 91 GLU A O 1
ATOM 676 N N . LEU A 1 92 ? 8.171 -8.925 -6.182 1.00 95.44 92 LEU A N 1
ATOM 677 C CA . LEU A 1 92 ? 8.256 -7.706 -5.372 1.00 95.44 92 LEU A CA 1
ATOM 678 C C . LEU A 1 92 ? 9.484 -7.700 -4.445 1.00 95.44 92 LEU A C 1
ATOM 680 O O . LEU A 1 92 ? 10.058 -6.640 -4.196 1.00 95.44 92 LEU A O 1
ATOM 684 N N . ASP A 1 93 ? 9.894 -8.863 -3.933 1.00 94.94 93 ASP A N 1
ATOM 685 C CA . ASP A 1 93 ? 11.099 -9.008 -3.106 1.00 94.94 93 ASP A CA 1
ATOM 686 C C . ASP A 1 93 ? 12.396 -8.961 -3.930 1.00 94.94 93 ASP A C 1
ATOM 688 O O . ASP A 1 93 ? 13.450 -8.574 -3.432 1.00 94.94 93 ASP A O 1
ATOM 692 N N . ALA A 1 94 ? 12.332 -9.318 -5.212 1.00 95.38 94 ALA A N 1
ATOM 693 C CA . ALA A 1 94 ? 13.469 -9.244 -6.123 1.00 95.38 94 ALA A CA 1
ATOM 694 C C . ALA A 1 94 ? 13.726 -7.820 -6.646 1.00 95.38 94 ALA A C 1
ATOM 696 O O . ALA A 1 94 ? 14.838 -7.528 -7.097 1.00 95.38 94 ALA A O 1
ATOM 697 N N . VAL A 1 95 ? 12.728 -6.931 -6.591 1.00 95.19 95 VAL A N 1
ATOM 698 C CA . VAL A 1 95 ? 12.843 -5.554 -7.084 1.00 95.19 95 VAL A CA 1
ATOM 699 C C . VAL A 1 95 ? 13.298 -4.601 -5.973 1.00 95.19 95 VAL A C 1
ATOM 701 O O . VAL A 1 95 ? 12.591 -4.450 -4.972 1.00 95.19 95 VAL A O 1
ATOM 704 N N . PRO A 1 96 ? 14.437 -3.898 -6.133 1.00 93.69 96 PRO A N 1
ATOM 705 C CA . PRO A 1 96 ? 14.907 -2.948 -5.132 1.00 93.69 96 PRO A CA 1
ATOM 706 C C . PRO A 1 96 ? 13.999 -1.716 -5.064 1.00 93.69 96 PRO A C 1
ATOM 708 O O . PRO A 1 96 ? 13.561 -1.197 -6.087 1.00 93.69 96 PRO A O 1
ATOM 711 N N . VAL A 1 97 ? 13.787 -1.157 -3.870 1.00 91.94 97 VAL A N 1
ATOM 712 C CA . VAL A 1 97 ? 12.923 0.025 -3.677 1.00 91.94 97 VAL A CA 1
ATOM 713 C C . VAL A 1 97 ? 13.436 1.268 -4.415 1.00 91.94 97 VAL A C 1
ATOM 715 O O . VAL A 1 97 ? 12.688 2.213 -4.640 1.00 91.94 97 VAL A O 1
ATOM 718 N N . THR A 1 98 ? 14.705 1.279 -4.834 1.00 90.38 98 THR A N 1
ATOM 719 C CA . THR A 1 98 ? 15.318 2.375 -5.601 1.00 90.38 98 THR A CA 1
ATOM 720 C C . THR A 1 98 ? 14.658 2.619 -6.956 1.00 90.38 98 THR A C 1
ATOM 722 O O . THR A 1 98 ? 14.881 3.674 -7.547 1.00 90.38 98 THR A O 1
ATOM 725 N N . VAL A 1 99 ? 13.837 1.681 -7.445 1.00 91.62 99 VAL A N 1
ATOM 726 C CA . VAL A 1 99 ? 12.980 1.899 -8.621 1.00 91.62 99 VAL A CA 1
ATOM 727 C C . VAL A 1 99 ? 11.873 2.922 -8.365 1.00 91.62 99 VAL A C 1
ATOM 729 O O . VAL A 1 99 ? 11.303 3.442 -9.317 1.00 91.62 99 VAL A O 1
ATOM 732 N N . LEU A 1 100 ? 11.569 3.232 -7.099 1.00 92.31 100 LEU A N 1
ATOM 733 C CA . LEU A 1 100 ? 10.660 4.305 -6.707 1.00 92.31 100 LEU A CA 1
ATOM 734 C C . LEU A 1 100 ? 11.446 5.626 -6.65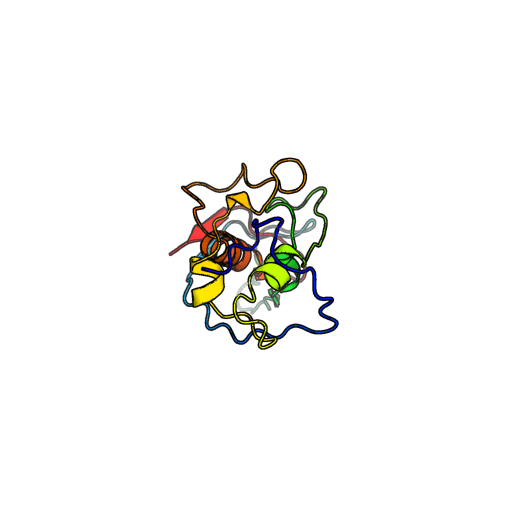6 1.00 92.31 100 LEU A C 1
ATOM 736 O O . LEU A 1 100 ? 12.200 5.860 -5.706 1.00 92.31 100 LEU A O 1
ATOM 740 N N . PRO A 1 101 ? 11.309 6.520 -7.653 1.00 90.25 101 PRO A N 1
ATOM 741 C CA . PRO A 1 101 ? 12.101 7.740 -7.682 1.00 90.25 101 PRO A CA 1
ATOM 742 C C . PRO A 1 101 ? 11.675 8.678 -6.550 1.00 90.25 101 PRO A C 1
ATOM 744 O O . PRO A 1 101 ? 10.502 9.034 -6.437 1.00 90.25 101 PRO A O 1
ATOM 747 N N . SER A 1 102 ? 12.635 9.153 -5.755 1.00 89.56 102 SER A N 1
ATOM 748 C CA . SER A 1 102 ? 12.393 10.054 -4.612 1.00 89.56 102 SER A CA 1
ATOM 749 C C . SER A 1 102 ? 11.844 11.433 -4.995 1.00 89.56 102 SER A C 1
ATOM 751 O O . SER A 1 102 ? 11.366 12.178 -4.144 1.00 89.56 102 SER A O 1
ATOM 753 N N . THR A 1 103 ? 11.894 11.792 -6.279 1.00 90.81 103 THR A N 1
ATOM 754 C CA . THR A 1 103 ? 11.230 12.985 -6.825 1.00 90.81 103 THR A CA 1
ATOM 755 C C . THR A 1 103 ? 9.720 12.806 -6.988 1.00 90.81 103 THR A C 1
ATOM 757 O O . THR A 1 103 ? 9.015 13.796 -7.173 1.00 90.81 103 THR A O 1
ATOM 760 N N . VAL A 1 104 ? 9.228 11.565 -6.936 1.00 91.44 10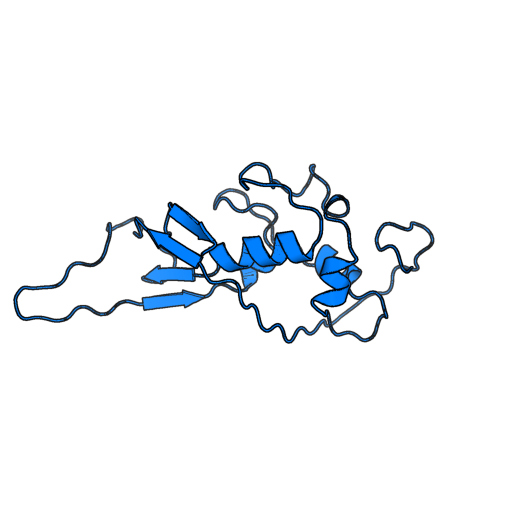4 VAL A N 1
ATOM 761 C CA . VAL A 1 104 ? 7.813 11.199 -7.088 1.00 91.44 104 VAL A CA 1
ATOM 762 C C . VAL A 1 104 ? 7.271 10.579 -5.802 1.00 91.44 104 VAL A C 1
ATOM 764 O O . VAL A 1 104 ? 6.164 10.921 -5.395 1.00 91.44 104 VAL A O 1
ATOM 767 N N . PHE A 1 105 ? 8.041 9.694 -5.165 1.00 91.69 105 PHE A N 1
ATOM 768 C CA . PHE A 1 105 ? 7.665 8.987 -3.944 1.00 91.69 105 PHE A CA 1
ATOM 769 C C . PHE A 1 105 ? 8.288 9.639 -2.702 1.00 91.69 105 PHE A C 1
ATOM 771 O O . PHE A 1 105 ? 9.510 9.735 -2.589 1.00 91.69 105 PHE A O 1
ATOM 778 N N . ASP A 1 106 ? 7.450 10.029 -1.741 1.00 89.75 106 ASP A N 1
ATOM 779 C CA . ASP A 1 106 ? 7.866 10.453 -0.402 1.00 89.75 106 ASP A CA 1
ATOM 780 C C . ASP A 1 106 ? 7.720 9.286 0.584 1.00 89.75 106 ASP A C 1
ATOM 782 O O . ASP A 1 106 ? 6.660 9.046 1.168 1.00 89.75 106 ASP A O 1
ATOM 786 N N . LEU A 1 107 ? 8.822 8.557 0.772 1.00 87.00 107 LEU A N 1
ATOM 787 C CA . LEU A 1 107 ? 8.923 7.435 1.711 1.00 87.00 107 LEU A CA 1
ATOM 788 C C . LEU A 1 107 ? 9.573 7.846 3.045 1.00 87.00 107 LEU A C 1
ATOM 790 O O . LEU A 1 107 ? 9.846 6.998 3.891 1.00 87.00 107 LEU A O 1
ATOM 794 N N . SER A 1 108 ? 9.826 9.145 3.254 1.00 83.19 108 SER A N 1
ATOM 795 C CA . SER A 1 108 ? 10.623 9.662 4.380 1.00 83.19 108 SER A CA 1
ATOM 796 C C . SER A 1 108 ? 10.003 9.428 5.760 1.00 83.19 108 SER A C 1
ATOM 798 O O . SER A 1 108 ? 10.665 9.589 6.785 1.00 83.19 108 SER A O 1
ATOM 800 N N . THR A 1 109 ? 8.722 9.068 5.803 1.00 77.31 109 THR A N 1
ATOM 801 C CA . THR A 1 109 ? 7.944 8.905 7.033 1.00 77.31 109 THR A CA 1
ATOM 802 C C . THR A 1 109 ? 7.940 7.483 7.568 1.00 77.31 109 THR A C 1
ATOM 804 O O . THR A 1 109 ? 7.307 7.233 8.592 1.00 77.31 109 THR A O 1
ATOM 807 N N . ILE A 1 110 ? 8.593 6.550 6.877 1.00 77.69 110 ILE A N 1
ATOM 808 C CA . ILE A 1 110 ? 8.667 5.157 7.302 1.00 77.69 110 ILE A CA 1
ATOM 809 C C . ILE A 1 110 ? 9.844 4.960 8.268 1.00 77.69 110 ILE A C 1
ATOM 811 O O . ILE A 1 110 ? 10.984 5.260 7.912 1.00 77.69 110 ILE A O 1
ATOM 815 N N . PRO A 1 111 ? 9.607 4.437 9.485 1.00 63.44 111 PRO A N 1
ATOM 816 C CA . PRO A 1 111 ? 10.680 4.050 10.390 1.00 63.44 111 PRO A CA 1
ATOM 817 C C . PRO A 1 111 ? 11.271 2.684 9.982 1.00 63.44 111 PRO A C 1
ATOM 819 O O . PRO A 1 111 ? 10.666 1.648 10.239 1.00 63.44 111 PRO A O 1
ATOM 822 N N . GLY A 1 112 ? 12.461 2.669 9.368 1.00 68.25 112 GLY A N 1
ATOM 823 C CA . GLY A 1 112 ? 13.219 1.446 9.038 1.00 68.25 112 GLY A CA 1
ATOM 824 C C . GLY A 1 112 ? 13.867 1.461 7.646 1.00 68.25 112 GLY A C 1
ATOM 825 O O . GLY A 1 112 ? 13.671 2.401 6.880 1.00 68.25 112 GLY A O 1
ATOM 826 N N . GLU A 1 113 ? 14.647 0.423 7.321 1.00 71.19 113 GLU A N 1
ATOM 827 C CA . GLU A 1 113 ? 15.186 0.205 5.968 1.00 71.19 113 GLU A CA 1
ATOM 828 C C . GLU A 1 113 ? 14.112 -0.430 5.072 1.00 71.19 113 GLU A C 1
ATOM 830 O O . GLU A 1 113 ? 13.732 -1.583 5.262 1.00 71.19 113 GLU A O 1
ATOM 835 N N . LEU A 1 114 ? 13.619 0.337 4.098 1.00 87.38 114 LEU A N 1
ATOM 836 C CA . LEU A 1 114 ? 12.897 -0.177 2.934 1.00 87.38 114 LEU A CA 1
ATOM 837 C C . LEU A 1 114 ? 13.937 -0.628 1.913 1.00 87.38 114 LEU A C 1
ATOM 839 O O . LEU A 1 114 ? 14.701 0.210 1.435 1.00 87.38 114 LEU A O 1
ATOM 843 N N . ASN A 1 115 ? 13.978 -1.915 1.576 1.00 91.75 115 ASN A N 1
ATOM 844 C CA . ASN A 1 115 ? 14.968 -2.437 0.634 1.00 91.75 115 ASN A CA 1
ATOM 845 C C . ASN A 1 115 ? 14.337 -2.856 -0.690 1.00 91.75 115 ASN A C 1
ATOM 847 O O . ASN A 1 115 ? 14.936 -2.633 -1.743 1.00 91.75 115 ASN A O 1
ATOM 851 N N . THR A 1 116 ? 13.130 -3.419 -0.651 1.00 94.31 116 THR A N 1
ATOM 852 C CA . THR A 1 116 ? 12.454 -3.996 -1.822 1.00 94.31 116 THR A CA 1
ATOM 853 C C . THR A 1 116 ? 11.060 -3.400 -2.028 1.00 94.31 116 THR A C 1
ATOM 855 O O . THR A 1 116 ? 10.522 -2.711 -1.154 1.00 94.31 116 THR A O 1
ATOM 858 N N . LEU A 1 117 ? 10.436 -3.655 -3.182 1.00 94.75 117 LEU A N 1
ATOM 859 C CA . LEU A 1 117 ? 9.022 -3.315 -3.376 1.00 94.75 117 LEU A CA 1
ATOM 860 C C . LEU A 1 117 ? 8.102 -4.124 -2.456 1.00 94.75 117 LEU A C 1
ATOM 862 O O . LEU A 1 117 ? 7.044 -3.625 -2.070 1.00 94.75 117 LEU A O 1
ATOM 866 N N . LEU A 1 118 ? 8.511 -5.322 -2.028 1.00 93.62 118 LEU A N 1
ATOM 867 C CA . LEU A 1 118 ? 7.778 -6.070 -1.009 1.00 93.62 118 LEU A CA 1
ATOM 868 C C . LEU A 1 118 ? 7.735 -5.304 0.320 1.00 93.62 118 LEU A C 1
ATOM 870 O O . LEU A 1 118 ? 6.690 -5.273 0.972 1.00 93.62 118 LEU A O 1
ATOM 874 N N . ASP A 1 119 ? 8.820 -4.630 0.706 1.00 91.12 119 ASP A N 1
ATOM 875 C CA . ASP A 1 119 ? 8.817 -3.771 1.894 1.00 91.12 119 ASP A CA 1
ATOM 876 C C . ASP A 1 119 ? 7.867 -2.576 1.731 1.00 91.12 119 ASP A C 1
ATOM 878 O O . ASP A 1 119 ? 7.130 -2.246 2.662 1.00 91.12 119 ASP A O 1
ATOM 882 N N . TYR A 1 120 ? 7.801 -1.971 0.542 1.00 92.44 120 TYR A N 1
ATOM 883 C CA . TYR A 1 120 ? 6.804 -0.936 0.245 1.00 92.44 120 TYR A CA 1
ATOM 884 C C . TYR A 1 120 ? 5.364 -1.469 0.391 1.00 92.44 120 TYR A C 1
ATOM 886 O O . TYR A 1 120 ? 4.555 -0.853 1.088 1.00 92.44 120 TYR A O 1
ATOM 894 N N . VAL A 1 121 ? 5.045 -2.637 -0.182 1.00 92.31 121 VAL A N 1
ATOM 895 C CA . VAL A 1 121 ? 3.711 -3.268 -0.083 1.00 92.31 121 VAL A CA 1
ATOM 896 C C . VAL A 1 121 ? 3.358 -3.627 1.366 1.00 92.31 121 VAL A C 1
ATOM 898 O O . VAL A 1 121 ? 2.225 -3.408 1.809 1.00 92.31 121 VAL A O 1
ATOM 901 N N . ARG A 1 122 ? 4.327 -4.108 2.153 1.00 89.81 122 ARG A N 1
ATOM 902 C CA . ARG A 1 122 ? 4.170 -4.337 3.602 1.00 89.81 122 ARG A CA 1
ATOM 903 C C . ARG A 1 122 ? 3.767 -3.060 4.330 1.00 89.81 122 ARG A C 1
ATOM 905 O O . ARG A 1 122 ? 2.809 -3.069 5.102 1.00 89.81 122 ARG A O 1
ATOM 912 N N . TRP A 1 123 ? 4.446 -1.951 4.051 1.00 88.88 123 TRP A N 1
ATOM 913 C CA . TRP A 1 123 ? 4.109 -0.662 4.653 1.00 88.88 123 TRP A CA 1
ATOM 914 C C . TRP A 1 123 ? 2.781 -0.092 4.147 1.00 88.88 123 TRP A C 1
ATOM 916 O O . TRP A 1 123 ? 2.017 0.462 4.934 1.00 88.88 123 TRP A O 1
ATOM 926 N N . ALA A 1 124 ? 2.424 -0.289 2.879 1.00 89.88 124 ALA A N 1
ATOM 927 C CA . ALA A 1 124 ? 1.091 0.063 2.389 1.00 89.88 124 ALA A CA 1
ATOM 928 C C . ALA A 1 124 ? -0.009 -0.704 3.134 1.00 89.88 124 ALA A C 1
ATOM 930 O O . ALA A 1 124 ? -1.023 -0.107 3.508 1.00 89.88 124 ALA A O 1
ATOM 931 N N . THR A 1 125 ? 0.234 -1.980 3.453 1.00 89.19 125 THR A N 1
ATOM 932 C CA . THR A 1 125 ? -0.713 -2.849 4.169 1.00 89.19 125 THR A CA 1
ATOM 933 C C . THR A 1 125 ? -1.136 -2.271 5.523 1.00 89.19 125 THR A C 1
ATOM 935 O O . THR A 1 125 ? -2.319 -2.297 5.864 1.00 89.19 125 THR A O 1
ATOM 938 N N . ILE A 1 126 ? -0.212 -1.666 6.278 1.00 87.19 126 ILE A N 1
ATOM 939 C CA . ILE A 1 126 ? -0.553 -1.079 7.585 1.00 87.19 126 ILE A CA 1
ATOM 940 C C . ILE A 1 126 ? -1.420 0.184 7.466 1.00 87.19 126 ILE A C 1
ATOM 942 O O . ILE A 1 126 ? -1.988 0.647 8.455 1.00 87.19 126 ILE A O 1
ATOM 946 N N . THR A 1 127 ? -1.522 0.760 6.264 1.00 87.19 127 THR A N 1
ATOM 947 C CA . THR A 1 127 ? -2.295 1.980 6.008 1.00 87.19 127 THR A CA 1
ATOM 948 C C . THR A 1 127 ? -3.673 1.735 5.404 1.00 87.19 127 THR A C 1
ATOM 950 O O . THR A 1 127 ? -4.493 2.651 5.443 1.00 87.19 127 THR A O 1
ATOM 953 N N . LEU A 1 128 ? -3.949 0.526 4.891 1.00 89.12 128 LEU A N 1
ATOM 954 C CA . LEU A 1 128 ? -5.242 0.180 4.281 1.00 89.12 128 LEU A CA 1
ATOM 955 C C . LEU A 1 128 ? -6.427 0.362 5.248 1.00 89.12 128 LEU A C 1
ATOM 957 O O . LEU A 1 128 ? -7.478 0.838 4.801 1.00 89.12 128 LEU A O 1
ATOM 961 N N . PRO A 1 129 ? -6.320 -0.023 6.542 1.00 89.12 129 PRO A N 1
ATOM 962 C CA . PRO A 1 129 ? -7.454 0.042 7.452 1.00 89.12 129 PRO A CA 1
ATOM 963 C C . PRO A 1 129 ? -7.795 1.476 7.866 1.00 89.12 129 PRO A C 1
ATOM 965 O O . PRO A 1 129 ? -6.947 2.226 8.363 1.00 89.12 129 PRO A O 1
ATOM 968 N N . HIS A 1 130 ? -9.073 1.814 7.721 1.00 90.94 130 HIS A N 1
ATOM 969 C CA . HIS A 1 130 ? -9.666 3.072 8.157 1.00 90.94 130 HIS A CA 1
ATOM 970 C C . HIS A 1 130 ? -10.812 2.835 9.137 1.00 90.94 130 HIS A C 1
ATOM 972 O O . HIS A 1 130 ? -11.554 1.846 9.071 1.00 90.94 130 HIS A O 1
ATOM 978 N N . TYR A 1 131 ? -10.930 3.776 10.065 1.00 92.25 131 TYR A N 1
ATOM 979 C CA . TYR A 1 131 ? -11.930 3.828 11.115 1.00 92.25 131 TYR A CA 1
ATOM 980 C C . TYR A 1 131 ? -13.119 4.678 10.657 1.00 92.25 131 TYR A C 1
ATOM 982 O O . TYR A 1 131 ? -12.936 5.801 10.208 1.00 92.25 131 TYR A O 1
ATOM 990 N N . GLN A 1 132 ? -14.347 4.171 10.779 1.00 92.38 132 GLN A N 1
ATOM 991 C CA . GLN A 1 132 ? -15.577 4.901 10.433 1.00 92.38 132 GLN A CA 1
ATOM 992 C C . GLN A 1 132 ? -15.550 5.517 9.025 1.00 92.38 132 GLN A C 1
ATOM 994 O O . GLN A 1 132 ? -15.678 6.725 8.842 1.00 92.38 132 GLN A O 1
ATOM 999 N N . SER A 1 133 ? -15.447 4.662 8.005 1.00 90.31 133 SER A N 1
ATOM 1000 C CA . SER A 1 133 ? -15.254 5.083 6.611 1.00 90.31 133 SER A CA 1
ATOM 1001 C C . SER A 1 133 ? -13.821 5.542 6.359 1.00 90.31 133 SER A C 1
ATOM 1003 O O . SER A 1 133 ? -12.990 4.658 6.196 1.00 90.31 133 SER A O 1
ATOM 1005 N N . ASP A 1 134 ? -13.542 6.846 6.383 1.00 89.94 134 ASP A N 1
ATOM 1006 C CA . ASP A 1 134 ? -12.259 7.449 5.983 1.00 89.94 134 ASP A CA 1
ATOM 1007 C C . ASP A 1 134 ? -11.462 8.011 7.176 1.00 89.94 134 ASP A C 1
ATOM 1009 O O . ASP A 1 134 ? -10.462 8.706 7.001 1.00 89.94 134 ASP A O 1
ATOM 1013 N N . GLY A 1 135 ? -11.900 7.743 8.409 1.00 89.19 135 GLY A N 1
ATOM 1014 C CA . GLY A 1 135 ? -11.167 8.132 9.608 1.00 89.19 135 GLY A CA 1
ATOM 1015 C C . GLY A 1 135 ? -9.830 7.404 9.724 1.00 89.19 135 GLY A C 1
ATOM 1016 O O . GLY A 1 135 ? -9.688 6.226 9.382 1.00 89.19 135 GLY A O 1
ATOM 1017 N N . GLY A 1 136 ? -8.827 8.125 10.210 1.00 88.75 136 GLY A N 1
ATOM 1018 C CA . GLY A 1 136 ? -7.462 7.637 10.345 1.00 88.75 136 GLY A CA 1
ATOM 1019 C C . GLY A 1 136 ? -7.156 7.129 11.749 1.00 88.75 136 GLY A C 1
ATOM 1020 O O . GLY A 1 136 ? -7.812 7.488 12.726 1.00 88.75 136 GLY A O 1
ATOM 1021 N N . CYS A 1 137 ? -6.096 6.334 11.848 1.00 87.88 137 CYS A N 1
ATOM 1022 C CA . CYS A 1 137 ? -5.427 6.031 13.109 1.00 87.88 137 CYS A CA 1
ATOM 1023 C C . CYS A 1 137 ? -3.990 6.560 12.984 1.00 87.88 137 CYS A C 1
ATOM 1025 O O . CYS A 1 137 ? -3.264 6.075 12.113 1.00 87.88 137 CYS A O 1
ATOM 1027 N N . PRO A 1 138 ? -3.594 7.590 13.754 1.00 83.75 138 PRO A N 1
ATOM 1028 C CA . PRO A 1 138 ? -2.291 8.238 13.604 1.00 83.75 138 PRO A CA 1
ATOM 1029 C C . PRO A 1 138 ? -1.136 7.334 14.041 1.00 83.75 138 PRO A C 1
ATOM 1031 O O . PRO A 1 138 ? -0.029 7.451 13.521 1.00 83.75 138 PRO A O 1
ATOM 1034 N N . GLU A 1 139 ? -1.393 6.426 14.979 1.00 83.50 139 GLU A N 1
ATOM 1035 C CA . GLU A 1 139 ? -0.424 5.447 15.447 1.00 83.50 139 GLU A CA 1
ATOM 1036 C C . GLU A 1 139 ? -0.680 4.127 14.728 1.00 83.50 139 GLU A C 1
ATOM 1038 O O . GLU A 1 139 ? -1.749 3.530 14.866 1.00 83.50 139 GLU A O 1
ATOM 1043 N N . ARG A 1 140 ? 0.295 3.691 13.928 1.00 83.31 140 ARG A N 1
ATOM 1044 C CA . ARG A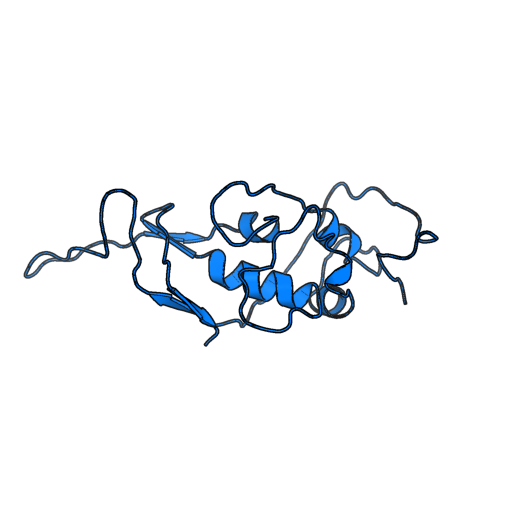 1 140 ? 0.261 2.426 13.193 1.00 83.31 140 ARG A CA 1
ATOM 1045 C C . ARG A 1 140 ? 1.610 1.744 13.339 1.00 83.31 140 ARG A C 1
ATOM 1047 O O . ARG A 1 140 ? 2.635 2.332 12.996 1.00 83.31 140 ARG A O 1
ATOM 1054 N N . THR A 1 141 ? 1.614 0.523 13.853 1.00 80.25 141 THR A N 1
ATOM 1055 C CA . THR A 1 141 ? 2.839 -0.242 14.092 1.00 80.25 141 THR A CA 1
ATOM 1056 C C . THR A 1 141 ? 2.692 -1.674 13.581 1.00 80.25 141 THR A C 1
ATOM 1058 O O . THR A 1 141 ? 1.655 -2.302 13.813 1.00 80.25 141 THR A O 1
ATOM 1061 N N . PRO A 1 142 ? 3.707 -2.216 12.886 1.00 80.12 142 PRO A N 1
ATOM 1062 C CA . PRO A 1 142 ? 3.807 -3.656 12.660 1.00 80.12 142 PRO A CA 1
ATOM 1063 C C . PRO A 1 142 ? 3.820 -4.421 13.997 1.00 80.12 142 PRO A C 1
ATOM 1065 O O . PRO A 1 142 ? 4.333 -3.900 14.994 1.00 80.12 142 PRO A O 1
ATOM 1068 N N . LEU A 1 143 ? 3.244 -5.627 14.015 1.00 76.12 143 LEU A N 1
ATOM 1069 C CA . LEU A 1 143 ? 3.213 -6.542 15.166 1.00 76.12 143 LEU A CA 1
ATOM 1070 C C . LEU A 1 143 ? 4.222 -7.686 15.035 1.00 76.12 143 LEU A C 1
ATOM 1072 O O . LEU A 1 143 ? 4.440 -8.160 13.898 1.00 76.12 143 LEU A O 1
#

Sequence (143 aa):
TADPADPARPCTAASELSAAWELPFPSRADGCGTELETGLTVPSGGTAAVKLTIHADHFFFTAFRHTGVTRLVQHLIDADLDEDGEITLAELDAVPVTVLPSTVFDLSTIPGELNTLLDYVRWATITLPHYQSDGGCPERTPL